Protein AF-A0A517SIK4-F1 (afdb_monomer_lite)

Organism: NCBI:txid2527983

InterPro domains:
  IPR027367 YMGG-like Gly-zipper [PF13441] (22-86)

Foldseek 3Di:
DDDDDDDPPPPDDDPDDPPVVVVVVVVVVVVPPPDQAQLNVQLQVQLVVQLVVQLVVCVVVVGSNVRSNVRSNVRNVVRNVVRVVVSVVVVVVVVVVVVVVVVVVPPQPELVNLLVCLVVVPDLVVLLVCLQPHLHQYDPDVVSVVVCVVSPNDPSSVVSNVVSNVVPDDDDDDDDD

Radius of gyration: 32.28 Å; chains: 1; bounding box: 89×29×81 Å

Sequence (177 aa):
MSFAFPLCEQLCPSKRGGRRAVAVLLALASFGCRSATHTTTGAATGAGVGALAGAVIGSRVGKPLQGAAIAGAAGGVIGGTAGAAQDLREQEEERTADEHYRQTLEIALKNEDVLQMLADGQSEEVILNTVEKSFSSFDLNPTGLSILKAAGASDRIIIAMQNSRRVRRPVTLKSVR

Secondary structure (DSSP, 8-state):
------SGGG-------THHHHHHHHHHHTTS-TT--HHHHHHHHHHHHHHHHHHHHHHHTT-HHHHHHHHHHHHHHHHHHHHHHHHHHHHHHHHHHHHHHHHHH-----HHHHHHHHHTT--HHHHHHHHHH--------HHHHHHHHHTT--HHHHHHHHHHGGG----------

pLDDT: mean 73.53, std 17.89, range [35.22, 96.62]

Structure (mmCIF, N/CA/C/O backbone):
data_AF-A0A517SIK4-F1
#
_entry.id   AF-A0A517SIK4-F1
#
loop_
_atom_site.group_PDB
_atom_site.id
_atom_site.type_symbol
_atom_site.label_atom_id
_atom_site.label_alt_id
_atom_site.label_comp_id
_atom_site.label_asym_id
_atom_site.label_entity_id
_atom_site.label_seq_id
_atom_site.pdbx_PDB_ins_code
_atom_site.Cartn_x
_atom_site.Cartn_y
_atom_site.Cartn_z
_atom_site.occupancy
_atom_site.B_iso_or_equiv
_atom_site.auth_seq_id
_atom_site.auth_comp_id
_atom_site.auth_asym_id
_atom_site.auth_atom_id
_atom_site.pdbx_PDB_model_num
ATOM 1 N N . MET A 1 1 ? 23.009 16.809 25.345 1.00 39.75 1 MET A N 1
ATOM 2 C CA . MET A 1 1 ? 22.058 17.934 25.242 1.00 39.75 1 MET A CA 1
ATOM 3 C C . MET A 1 1 ? 20.763 17.488 25.876 1.00 39.75 1 MET A C 1
ATOM 5 O O . MET A 1 1 ? 20.119 16.570 25.389 1.00 39.75 1 MET A O 1
ATOM 9 N N . SER A 1 2 ? 20.512 18.055 27.046 1.00 39.75 2 SER A N 1
ATOM 10 C CA . SER A 1 2 ? 19.389 17.790 27.931 1.00 39.75 2 SER A CA 1
ATOM 11 C C . SER A 1 2 ? 18.121 18.443 27.395 1.00 39.75 2 SER A C 1
ATOM 13 O O . SER A 1 2 ? 18.154 19.630 27.099 1.00 39.75 2 SER A O 1
ATOM 15 N N . PHE A 1 3 ? 17.009 17.713 27.377 1.00 38.97 3 PHE A N 1
ATOM 16 C CA . PHE A 1 3 ? 15.687 18.308 27.570 1.00 38.97 3 PHE A CA 1
ATOM 17 C C . PHE A 1 3 ? 14.897 17.423 28.528 1.00 38.97 3 PHE A C 1
ATOM 19 O O . PHE A 1 3 ? 14.201 16.485 28.151 1.00 38.97 3 PHE A O 1
ATOM 26 N N . ALA A 1 4 ? 15.103 17.731 29.805 1.00 39.75 4 ALA A N 1
ATOM 27 C CA . ALA A 1 4 ? 14.154 17.484 30.870 1.00 39.75 4 ALA A CA 1
ATOM 28 C C . ALA A 1 4 ? 13.162 18.663 30.927 1.00 39.75 4 ALA A C 1
ATOM 30 O O . ALA A 1 4 ? 13.545 19.789 30.612 1.00 39.75 4 ALA A O 1
ATOM 31 N N . PHE A 1 5 ? 11.952 18.373 31.426 1.00 39.00 5 PHE A N 1
ATOM 32 C CA . PHE A 1 5 ? 10.842 19.281 31.780 1.00 39.00 5 PHE A CA 1
ATOM 33 C C . PHE A 1 5 ? 10.010 19.869 30.620 1.00 39.00 5 PHE A C 1
ATOM 35 O O . PHE A 1 5 ? 10.577 20.180 29.578 1.00 39.00 5 PHE A O 1
ATOM 42 N N . PRO A 1 6 ? 8.690 20.130 30.789 1.00 48.47 6 PRO A N 1
ATOM 43 C CA . PRO A 1 6 ? 7.788 19.841 31.921 1.00 48.47 6 PRO A CA 1
ATOM 44 C C . PRO A 1 6 ? 6.399 19.310 31.480 1.00 48.47 6 PRO A C 1
ATOM 46 O O . PRO A 1 6 ? 5.667 19.996 30.774 1.00 48.47 6 PRO A O 1
ATOM 49 N N . LEU A 1 7 ? 5.951 18.134 31.935 1.00 42.59 7 LEU A N 1
ATOM 50 C CA . LEU A 1 7 ? 4.519 17.773 31.797 1.00 42.59 7 LEU A CA 1
ATOM 51 C C . LEU A 1 7 ? 3.952 16.906 32.929 1.00 42.59 7 LEU A C 1
ATOM 53 O O . LEU A 1 7 ? 2.791 16.510 32.878 1.00 42.59 7 LEU A O 1
ATOM 57 N N . CYS A 1 8 ? 4.730 16.663 33.989 1.00 35.22 8 CYS A N 1
ATOM 58 C CA . CYS A 1 8 ? 4.279 15.864 35.133 1.00 35.22 8 CYS A CA 1
ATOM 59 C C . CYS A 1 8 ? 3.448 16.669 36.161 1.00 35.22 8 CYS A C 1
ATOM 61 O O . CYS A 1 8 ? 2.832 16.084 37.043 1.00 35.22 8 CYS A O 1
ATOM 63 N N . GLU A 1 9 ? 3.375 18.004 36.046 1.00 42.78 9 GLU A N 1
ATOM 64 C CA . GLU A 1 9 ? 2.773 18.874 37.080 1.00 42.78 9 GLU A CA 1
ATOM 65 C C . GLU A 1 9 ? 1.298 19.264 36.833 1.00 42.78 9 GLU A C 1
ATOM 67 O O . GLU A 1 9 ? 0.713 20.017 37.602 1.00 42.78 9 GLU A O 1
ATOM 72 N N . GLN A 1 10 ? 0.653 18.747 35.780 1.00 41.56 10 GLN A N 1
ATOM 73 C CA . GLN A 1 10 ? -0.770 19.026 35.494 1.00 41.56 10 GLN A CA 1
ATOM 74 C C . GLN A 1 10 ? -1.706 17.845 35.814 1.00 41.56 10 GLN A C 1
ATOM 76 O O . GLN A 1 10 ? -2.922 17.968 35.669 1.00 41.56 10 GLN A O 1
ATOM 81 N N . LEU A 1 11 ? -1.185 16.716 36.317 1.00 41.53 11 LEU A N 1
ATOM 82 C CA . LEU A 1 11 ? -2.007 15.632 36.876 1.00 41.53 11 LEU A CA 1
ATOM 83 C C . LEU A 1 11 ? -2.425 15.943 38.324 1.00 41.53 11 LEU A C 1
ATOM 85 O O . LEU A 1 11 ? -2.100 15.215 39.257 1.00 41.53 11 LEU A O 1
ATOM 89 N N . CYS A 1 12 ? -3.196 17.014 38.520 1.00 36.09 12 CYS A N 1
ATOM 90 C CA . CYS A 1 12 ? -4.030 17.147 39.712 1.00 36.09 12 CYS A CA 1
ATOM 91 C C . CYS A 1 12 ? -5.500 16.951 39.295 1.00 36.09 12 CYS A C 1
ATOM 93 O O . CYS A 1 12 ? -6.044 17.781 38.559 1.00 36.09 12 CYS A O 1
ATOM 95 N N . PRO A 1 13 ? -6.169 15.853 39.699 1.00 44.84 13 PRO A N 1
ATOM 96 C CA . PRO A 1 13 ? -7.527 15.556 39.265 1.00 44.84 13 PRO A CA 1
ATOM 97 C C . PRO A 1 13 ? -8.517 16.445 40.027 1.00 44.84 13 PRO A C 1
ATOM 99 O O . PRO A 1 13 ? -9.006 16.095 41.101 1.00 44.84 13 PRO A O 1
ATOM 102 N N . SER A 1 14 ? -8.833 17.620 39.474 1.00 37.53 14 SER A N 1
ATOM 103 C CA . SER A 1 14 ? -9.903 18.467 40.005 1.00 37.53 14 SER A CA 1
ATOM 104 C C . SER A 1 14 ? -11.267 18.018 39.482 1.00 37.53 14 SER A C 1
ATOM 106 O O . SER A 1 14 ? -11.604 18.066 38.298 1.00 37.53 14 SER A O 1
ATOM 108 N N . LYS A 1 15 ? -12.053 17.560 40.446 1.00 53.47 15 LYS A N 1
ATOM 109 C CA . LYS A 1 15 ? -13.423 17.065 40.410 1.00 53.47 15 LYS A CA 1
ATOM 110 C C . LYS A 1 15 ? -14.398 18.162 39.936 1.00 53.47 15 LYS A C 1
ATOM 112 O O . LYS A 1 15 ? -15.035 18.784 40.781 1.00 53.47 15 LYS A O 1
ATOM 117 N N . ARG A 1 16 ? -14.524 18.440 38.624 1.00 46.88 16 ARG A N 1
ATOM 118 C CA . ARG A 1 16 ? -15.701 19.135 38.029 1.00 46.88 16 ARG A CA 1
ATOM 119 C C . ARG A 1 16 ? -15.718 19.175 36.483 1.00 46.88 16 ARG A C 1
ATOM 121 O O . ARG A 1 16 ? -14.912 19.854 35.860 1.00 46.88 16 ARG A O 1
ATOM 128 N N . GLY A 1 17 ? -16.750 18.553 35.896 1.00 44.00 17 GLY A N 1
ATOM 129 C CA . GLY A 1 17 ? -17.382 18.977 34.633 1.00 44.00 17 GLY A CA 1
ATOM 130 C C . GLY A 1 17 ? -16.845 18.359 33.334 1.00 44.00 17 GLY A C 1
ATOM 131 O O . GLY A 1 17 ? -15.967 18.923 32.686 1.00 44.00 17 GLY A O 1
ATOM 132 N N . GLY A 1 18 ? -17.462 17.255 32.893 1.00 54.12 18 GLY A N 1
ATOM 133 C CA . GLY A 1 18 ? -17.081 16.388 31.760 1.00 54.12 18 GLY A CA 1
ATOM 134 C C . GLY A 1 18 ? -16.881 17.002 30.362 1.00 54.12 18 GLY A C 1
ATOM 135 O O . GLY A 1 18 ? -16.554 16.264 29.442 1.00 54.12 18 GLY A O 1
ATOM 136 N N . ARG A 1 19 ? -16.993 18.323 30.171 1.00 55.03 19 ARG A N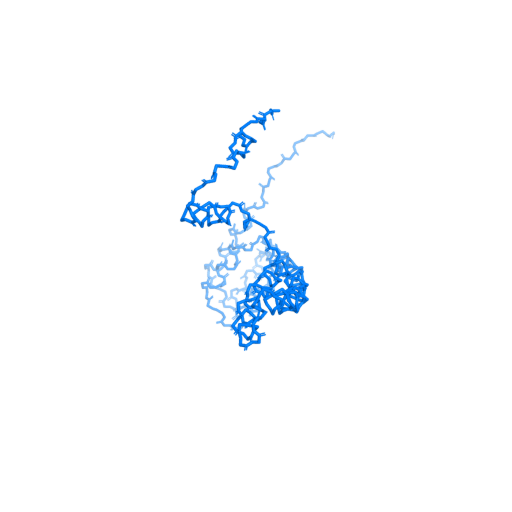 1
ATOM 137 C CA . ARG A 1 19 ? -16.676 18.988 28.887 1.00 55.03 19 ARG A CA 1
ATOM 138 C C . ARG A 1 19 ? -15.174 19.224 28.693 1.00 55.03 19 ARG A C 1
ATOM 140 O O . ARG A 1 19 ? -14.703 19.210 27.563 1.00 55.03 19 ARG A O 1
ATOM 147 N N . ARG A 1 20 ? -14.408 19.394 29.779 1.00 51.47 20 ARG A N 1
ATOM 148 C CA . ARG A 1 20 ? -12.945 19.586 29.706 1.00 51.47 20 ARG A CA 1
ATOM 149 C C . ARG A 1 20 ? -12.186 18.273 29.502 1.00 51.47 20 ARG A C 1
ATOM 151 O O . ARG A 1 20 ? -11.171 18.271 28.822 1.00 51.47 20 ARG A O 1
ATOM 158 N N . ALA A 1 21 ? -12.723 17.156 29.999 1.00 54.38 21 AL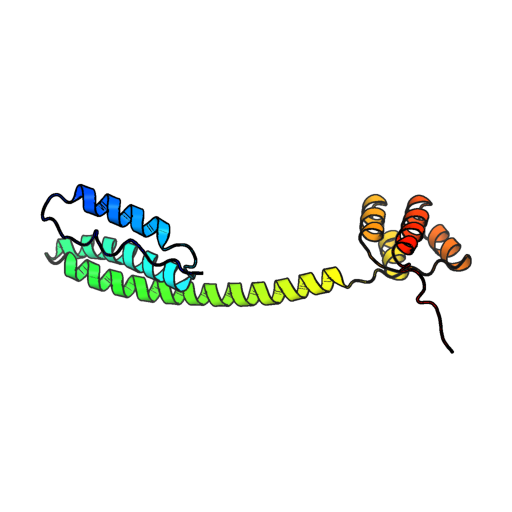A A N 1
ATOM 159 C CA . ALA A 1 21 ? -12.142 15.829 29.789 1.00 54.38 21 ALA A CA 1
ATOM 160 C C . ALA A 1 21 ? -12.139 15.423 28.305 1.00 54.38 21 ALA A C 1
ATOM 162 O O . ALA A 1 21 ? -11.141 14.898 27.826 1.00 54.38 21 ALA A O 1
ATOM 163 N N . VAL A 1 22 ? -13.211 15.736 27.564 1.00 59.41 22 VAL A N 1
ATOM 164 C CA . VAL A 1 22 ? -13.308 15.464 26.117 1.00 59.41 22 VAL A CA 1
ATOM 165 C C . VAL A 1 22 ? -12.293 16.290 25.325 1.00 59.41 22 VAL A C 1
ATOM 167 O O . VAL A 1 22 ? -11.628 15.751 24.450 1.00 59.41 22 VAL A O 1
ATOM 170 N N . ALA A 1 23 ? -12.117 17.572 25.664 1.00 57.28 23 ALA A N 1
ATOM 171 C CA . ALA A 1 23 ? -11.136 18.437 2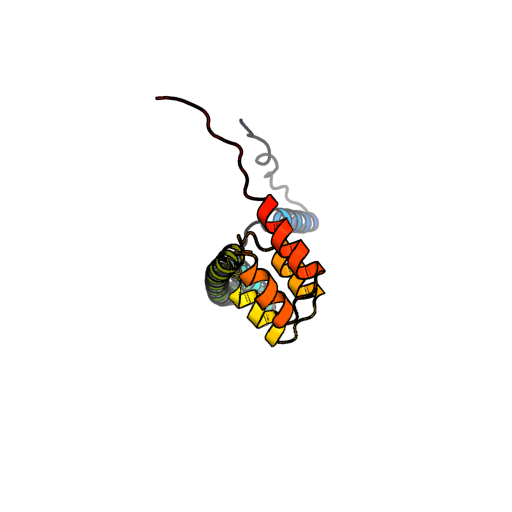5.005 1.00 57.28 23 ALA A CA 1
ATOM 172 C C . ALA A 1 23 ? -9.684 17.998 25.277 1.00 57.28 23 ALA A C 1
ATOM 174 O O . ALA A 1 23 ? -8.849 18.064 24.381 1.00 57.28 23 ALA A O 1
ATOM 175 N N . VAL A 1 24 ? -9.394 17.501 26.484 1.00 60.62 24 VAL A N 1
ATOM 176 C CA . VAL A 1 24 ? -8.075 16.959 26.847 1.00 60.62 24 VAL A CA 1
ATOM 177 C C . VAL A 1 24 ? -7.822 15.613 26.154 1.00 60.62 24 VAL A C 1
ATOM 179 O O . VAL A 1 24 ? -6.766 15.439 25.563 1.00 60.62 24 VAL A O 1
ATOM 182 N N . LEU A 1 25 ? -8.797 14.698 26.115 1.00 59.69 25 LEU A N 1
ATOM 183 C CA . LEU A 1 25 ? -8.698 13.435 25.361 1.00 59.69 25 LEU A CA 1
ATOM 184 C C . LEU A 1 25 ? -8.488 13.661 23.856 1.00 59.69 25 LEU A C 1
ATOM 186 O O . LEU A 1 25 ? -7.664 12.985 23.244 1.00 59.69 25 LEU A O 1
ATOM 190 N N . LEU A 1 26 ? -9.184 14.642 23.275 1.00 58.28 26 LEU A N 1
ATOM 191 C CA . LEU A 1 26 ? -9.045 15.008 21.864 1.00 58.28 26 LEU A CA 1
ATOM 192 C C . LEU A 1 26 ? -7.690 15.679 21.565 1.00 58.28 26 LEU A C 1
ATOM 194 O O . LEU A 1 26 ? -7.142 15.482 20.486 1.00 58.28 26 LEU A O 1
ATOM 198 N N . ALA A 1 27 ? -7.128 16.424 22.524 1.00 57.56 27 ALA A N 1
ATOM 199 C CA . ALA A 1 27 ? -5.801 17.036 22.419 1.00 57.56 27 ALA A CA 1
ATOM 200 C C . ALA A 1 27 ? -4.640 16.049 22.674 1.00 57.56 27 ALA A C 1
ATOM 202 O O . ALA A 1 27 ? -3.550 16.240 22.141 1.00 57.56 27 ALA A O 1
ATOM 203 N N . LEU A 1 28 ? -4.849 14.983 23.458 1.00 56.66 28 LEU A N 1
ATOM 204 C CA . LEU A 1 28 ? -3.866 13.900 23.603 1.00 56.66 28 LEU A CA 1
ATOM 205 C C . LEU A 1 28 ? -3.847 12.971 22.377 1.00 56.66 28 LEU A C 1
ATOM 207 O O . LEU A 1 28 ? -2.783 12.473 22.010 1.00 56.66 28 LEU A O 1
ATOM 211 N N . ALA A 1 29 ? -4.988 12.775 21.708 1.00 58.72 29 ALA A N 1
ATOM 212 C CA . ALA A 1 29 ? -5.070 11.979 20.481 1.00 58.72 29 ALA A CA 1
ATOM 213 C C . ALA A 1 29 ? -4.215 12.556 19.334 1.00 58.72 29 ALA A C 1
ATOM 215 O O . ALA A 1 29 ? -3.694 11.804 18.513 1.00 58.72 29 ALA A O 1
ATOM 216 N N . SER A 1 30 ? -4.005 13.875 19.306 1.00 52.59 30 SER A N 1
ATOM 217 C CA . SER A 1 30 ? -3.205 14.556 18.282 1.00 52.59 30 SER A CA 1
ATOM 218 C C . SER A 1 30 ? -1.686 14.483 18.499 1.00 52.59 30 SER A C 1
ATOM 220 O O . SER A 1 30 ? -0.944 14.695 17.543 1.00 52.59 30 SER A O 1
ATOM 222 N N . PHE A 1 31 ? -1.200 14.117 19.694 1.00 53.47 31 PHE A N 1
ATOM 223 C CA . PHE A 1 31 ? 0.238 13.921 19.961 1.00 53.47 31 PHE A CA 1
ATOM 224 C C . PHE A 1 31 ? 0.701 12.450 19.899 1.00 53.47 31 PHE A C 1
ATOM 226 O O . PHE A 1 31 ? 1.899 12.204 19.788 1.00 53.47 31 PHE A O 1
ATOM 233 N N . GLY A 1 32 ? -0.217 11.474 19.927 1.00 49.62 32 GLY A N 1
ATOM 234 C CA . GLY A 1 32 ? 0.103 10.033 19.941 1.00 49.62 32 GLY A CA 1
ATOM 235 C C . GLY A 1 32 ? 0.104 9.321 18.579 1.00 49.62 32 GLY A C 1
ATOM 236 O O . GLY A 1 32 ? 0.503 8.165 18.499 1.00 49.62 32 GLY A O 1
ATOM 237 N N . CYS A 1 33 ? -0.320 9.982 17.499 1.00 57.12 33 CYS A N 1
ATOM 238 C CA . CYS A 1 33 ? -0.543 9.353 16.186 1.00 57.12 33 CYS A CA 1
ATOM 239 C C . CYS A 1 33 ? 0.676 9.333 15.242 1.00 57.12 33 CYS A C 1
ATOM 241 O O . CYS A 1 33 ? 0.511 9.130 14.044 1.00 57.12 33 CYS A O 1
ATOM 243 N N . ARG A 1 34 ? 1.905 9.570 15.722 1.00 49.88 34 ARG A N 1
ATOM 244 C CA . ARG A 1 34 ? 3.061 9.730 14.812 1.00 49.88 34 ARG A CA 1
ATOM 245 C C . ARG A 1 34 ? 3.721 8.434 14.315 1.00 49.88 34 ARG A C 1
ATOM 247 O O . ARG A 1 34 ? 4.496 8.514 13.372 1.00 49.88 34 ARG A O 1
ATOM 254 N N . SER A 1 35 ? 3.379 7.267 14.867 1.00 53.69 35 SER A N 1
ATOM 255 C CA . SER A 1 35 ? 3.798 5.944 14.353 1.00 53.69 35 SER A CA 1
ATOM 256 C C . SER A 1 35 ? 2.813 4.849 14.776 1.00 53.69 35 SER A C 1
ATOM 258 O O . SER A 1 35 ? 3.173 3.924 15.502 1.00 53.69 35 SER A O 1
ATOM 260 N N . ALA A 1 36 ? 1.542 4.973 14.397 1.00 67.31 36 ALA A N 1
ATOM 261 C CA . ALA A 1 36 ? 0.590 3.890 14.618 1.00 67.31 36 ALA A CA 1
ATOM 262 C C . ALA A 1 36 ? 0.636 2.929 13.422 1.00 67.31 36 ALA A C 1
ATOM 264 O O . ALA A 1 36 ? 0.311 3.323 12.308 1.00 67.31 36 ALA A O 1
ATOM 265 N N . THR A 1 37 ? 1.042 1.682 13.661 1.00 83.69 37 THR A N 1
ATOM 266 C CA . THR A 1 37 ? 0.955 0.583 12.686 1.00 83.69 37 THR A CA 1
ATOM 267 C C . THR A 1 37 ? -0.500 0.276 12.319 1.00 83.69 37 THR A C 1
ATOM 269 O O . THR A 1 37 ? -1.423 0.609 13.081 1.00 83.69 37 THR A O 1
ATOM 272 N N . HIS A 1 38 ? -0.735 -0.392 11.187 1.00 88.88 38 HIS A N 1
ATOM 273 C CA . HIS A 1 38 ? -2.075 -0.808 10.769 1.00 88.88 38 HIS A CA 1
ATOM 274 C C . HIS A 1 38 ? -2.710 -1.749 11.791 1.00 88.88 38 HIS A C 1
ATOM 276 O O . HIS A 1 38 ? -3.909 -1.643 12.041 1.00 88.88 38 HIS A O 1
ATOM 282 N N . THR A 1 39 ? -1.930 -2.585 12.484 1.00 90.31 39 THR A N 1
ATOM 283 C CA . THR A 1 39 ? -2.425 -3.397 13.605 1.00 90.31 39 THR A CA 1
ATOM 284 C C . THR A 1 39 ? -2.970 -2.550 14.756 1.00 90.31 39 THR A C 1
ATOM 286 O O . THR A 1 39 ? -4.088 -2.783 15.216 1.00 90.31 39 THR A O 1
ATOM 289 N N . THR A 1 40 ? -2.249 -1.513 15.190 1.00 90.06 40 THR A N 1
ATOM 290 C CA . THR A 1 40 ? -2.677 -0.674 16.323 1.00 90.06 40 THR A CA 1
ATOM 291 C C . THR A 1 40 ? -3.897 0.157 15.944 1.00 90.06 40 THR A C 1
ATOM 293 O O . THR A 1 40 ? -4.857 0.256 16.710 1.00 90.06 40 THR A O 1
ATOM 296 N N . THR A 1 41 ? -3.886 0.710 14.732 1.00 89.50 41 THR A N 1
ATOM 297 C CA . THR A 1 41 ? -4.992 1.498 14.188 1.00 89.50 41 THR A CA 1
ATOM 298 C C . THR A 1 41 ? -6.230 0.627 13.988 1.00 89.50 41 THR A C 1
ATOM 300 O O . THR A 1 41 ? -7.317 0.994 14.433 1.00 89.50 41 THR A O 1
ATOM 303 N N . GLY A 1 42 ? -6.078 -0.561 13.405 1.00 90.06 42 GLY A N 1
ATOM 304 C CA . GLY A 1 42 ? -7.153 -1.533 13.224 1.00 90.06 42 GLY A CA 1
ATOM 305 C C . GLY A 1 42 ? -7.743 -1.992 14.556 1.00 90.06 42 GLY A C 1
ATOM 306 O O . GLY A 1 42 ? -8.963 -1.989 14.716 1.00 90.06 42 GLY A O 1
ATOM 307 N N . ALA A 1 43 ? -6.901 -2.298 15.547 1.00 93.31 43 ALA A N 1
ATOM 308 C CA . ALA A 1 43 ? -7.341 -2.680 16.886 1.00 93.31 43 ALA A CA 1
ATOM 309 C C . ALA A 1 43 ? -8.105 -1.551 17.586 1.00 93.31 43 ALA A C 1
ATOM 311 O O . ALA A 1 43 ? -9.195 -1.773 18.110 1.00 93.31 43 ALA A O 1
ATOM 312 N N . ALA A 1 44 ? -7.576 -0.326 17.571 1.00 91.69 44 ALA A N 1
ATOM 313 C CA . ALA A 1 44 ? -8.232 0.821 18.192 1.00 91.69 44 ALA A CA 1
ATOM 314 C C . ALA A 1 44 ? -9.577 1.138 17.520 1.00 91.69 44 ALA A C 1
ATOM 316 O O . ALA A 1 44 ? -10.578 1.360 18.203 1.00 91.69 44 ALA A O 1
ATOM 317 N N . THR A 1 45 ? -9.619 1.105 16.186 1.00 92.56 45 THR A N 1
ATOM 318 C CA . THR A 1 45 ? -10.834 1.391 15.412 1.00 92.56 45 THR A CA 1
ATOM 319 C C . THR A 1 45 ? -11.882 0.301 15.627 1.00 92.56 45 THR A C 1
ATOM 321 O O . THR A 1 45 ? -13.034 0.603 15.939 1.00 92.56 45 THR A O 1
ATOM 324 N N . GLY A 1 46 ? -11.482 -0.971 15.556 1.00 89.19 46 GLY A N 1
ATOM 325 C CA . GLY A 1 46 ? -12.354 -2.112 15.821 1.00 89.19 46 GLY A CA 1
ATOM 326 C C . GLY A 1 46 ? -12.877 -2.130 17.258 1.00 89.19 46 GLY A C 1
ATOM 327 O O . GLY A 1 46 ? -14.063 -2.379 17.477 1.00 89.19 46 GLY A O 1
ATOM 328 N N . ALA A 1 47 ? -12.036 -1.788 18.237 1.00 93.94 47 ALA A N 1
ATOM 329 C CA . ALA A 1 47 ? -12.442 -1.689 19.633 1.00 93.94 47 ALA A CA 1
ATOM 330 C C . ALA A 1 47 ? -13.415 -0.534 19.876 1.00 93.94 47 ALA A C 1
ATOM 332 O O . ALA A 1 47 ? -14.413 -0.713 20.570 1.00 93.94 47 ALA A O 1
ATOM 333 N N . GLY A 1 48 ? -13.166 0.635 19.282 1.00 93.69 48 GLY A N 1
ATOM 334 C CA . GLY A 1 48 ? -14.054 1.790 19.387 1.00 93.69 48 GLY A CA 1
ATOM 335 C C . GLY A 1 48 ? -15.428 1.512 18.780 1.00 93.69 48 GLY A C 1
ATOM 336 O O . GLY A 1 48 ? -16.448 1.678 19.449 1.00 93.69 48 GLY A O 1
ATOM 337 N N . VAL A 1 49 ? -15.464 1.022 17.538 1.00 95.56 49 VAL A N 1
ATOM 338 C CA . VAL A 1 49 ? -16.715 0.688 16.836 1.00 95.56 49 VAL A CA 1
ATOM 339 C C . VAL A 1 49 ? -17.463 -0.440 17.554 1.00 95.56 49 VAL A C 1
ATOM 341 O O . VAL A 1 49 ? -18.665 -0.323 17.802 1.00 95.56 49 VAL A O 1
ATOM 344 N N . GLY A 1 50 ? -16.754 -1.497 17.957 1.00 90.19 50 GLY A N 1
ATOM 345 C CA . GLY A 1 50 ? -17.319 -2.618 18.705 1.00 90.19 50 GLY A CA 1
ATOM 346 C C . GLY A 1 50 ? -17.892 -2.189 20.054 1.00 90.19 50 GLY A C 1
ATOM 347 O O . GLY A 1 50 ? -19.011 -2.567 20.391 1.00 90.19 50 GLY A O 1
ATOM 348 N N . ALA A 1 51 ? -17.188 -1.338 20.803 1.00 95.44 51 ALA A N 1
ATOM 349 C CA . ALA A 1 51 ? -17.654 -0.848 22.097 1.00 95.44 51 ALA A CA 1
ATOM 350 C C . ALA A 1 51 ? -18.925 -0.002 21.976 1.00 95.44 51 ALA A C 1
ATOM 352 O O . ALA A 1 51 ? -19.846 -0.166 22.777 1.00 95.44 51 ALA A O 1
ATOM 353 N N . LEU A 1 52 ? -19.011 0.862 20.962 1.00 95.69 52 LEU A N 1
ATOM 354 C CA . LEU A 1 52 ? -20.211 1.660 20.705 1.00 95.69 52 LEU A CA 1
ATOM 355 C C . LEU A 1 52 ? -21.407 0.764 20.359 1.00 95.69 52 LEU A C 1
ATOM 357 O O . LEU A 1 52 ? -22.476 0.906 20.956 1.00 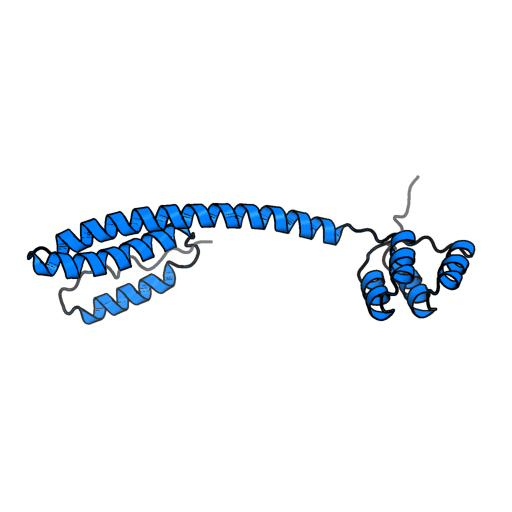95.69 52 LEU A O 1
ATOM 361 N N . ALA A 1 53 ? -21.222 -0.205 19.460 1.00 95.38 53 ALA A N 1
ATOM 362 C CA . ALA A 1 53 ? -22.271 -1.156 19.097 1.00 95.38 53 ALA A CA 1
ATOM 363 C C . ALA A 1 53 ? -22.708 -2.018 20.298 1.00 95.38 53 ALA A C 1
ATOM 365 O O . ALA A 1 53 ? -23.901 -2.158 20.580 1.00 95.38 53 ALA A O 1
ATOM 366 N N . GLY A 1 54 ? -21.746 -2.538 21.061 1.00 89.69 54 GLY A N 1
ATOM 367 C CA . GLY A 1 54 ? -21.989 -3.333 22.262 1.00 89.69 54 GLY A CA 1
ATOM 368 C C . GLY A 1 54 ? -22.666 -2.549 23.383 1.00 89.69 54 GLY A C 1
ATOM 369 O O . GLY A 1 54 ? -23.493 -3.112 24.099 1.00 89.69 54 GLY A O 1
ATOM 370 N N . ALA A 1 55 ? -22.390 -1.248 23.513 1.00 95.06 55 ALA A N 1
ATOM 371 C CA . ALA A 1 55 ? -23.084 -0.377 24.456 1.00 95.06 55 ALA A CA 1
ATOM 372 C C . ALA A 1 55 ? -24.571 -0.255 24.109 1.00 95.06 55 ALA A C 1
ATOM 374 O O . ALA A 1 55 ? -25.419 -0.379 24.995 1.00 95.06 55 ALA A O 1
ATOM 375 N N . VAL A 1 56 ? -24.905 -0.057 22.828 1.00 95.88 56 VAL A N 1
ATOM 376 C CA . VAL A 1 56 ? -26.297 0.064 22.359 1.00 95.88 56 VAL A CA 1
ATOM 377 C C . VAL A 1 56 ? -27.072 -1.231 22.602 1.00 95.88 56 VAL A C 1
ATOM 379 O O . VAL A 1 56 ? -28.182 -1.196 23.135 1.00 95.88 56 VAL A O 1
ATOM 382 N N . ILE A 1 57 ? -26.479 -2.381 22.275 1.00 93.56 57 ILE A N 1
ATOM 383 C CA . ILE A 1 57 ? -27.111 -3.693 22.481 1.00 93.56 57 ILE A CA 1
ATOM 384 C C . ILE A 1 57 ? -27.212 -4.008 23.980 1.00 93.56 57 ILE A C 1
ATOM 386 O O . ILE A 1 57 ? -28.282 -4.360 24.473 1.00 93.56 57 ILE A O 1
ATOM 390 N N . GLY A 1 58 ? -26.131 -3.805 24.736 1.00 90.81 58 GLY A N 1
ATOM 391 C CA . GLY A 1 58 ? -26.089 -4.025 26.182 1.00 90.81 58 GLY A CA 1
ATOM 392 C C . GLY A 1 58 ? -27.063 -3.136 26.955 1.00 90.81 58 GLY A C 1
ATOM 393 O O . GLY A 1 58 ? -27.602 -3.562 27.976 1.00 90.81 58 GLY A O 1
ATOM 394 N N . SER A 1 59 ? -27.364 -1.937 26.445 1.00 93.56 59 SER A N 1
ATOM 395 C CA . SER A 1 59 ? -28.375 -1.038 27.020 1.00 93.56 59 SER A CA 1
ATOM 396 C C . SER A 1 59 ? -29.772 -1.663 27.039 1.00 93.56 59 SER A C 1
ATOM 398 O O . SER A 1 59 ? -30.539 -1.396 27.959 1.00 93.56 59 SER A O 1
ATOM 400 N N . ARG A 1 60 ? -30.102 -2.541 26.079 1.00 95.19 60 ARG A N 1
ATOM 401 C CA . ARG A 1 60 ? -31.408 -3.227 26.018 1.00 95.19 60 ARG A CA 1
ATOM 402 C C . ARG A 1 60 ? -31.591 -4.265 27.127 1.00 95.19 60 ARG A C 1
ATOM 404 O O . ARG A 1 60 ? -32.718 -4.525 27.524 1.00 95.19 60 ARG A O 1
ATOM 411 N N . VAL A 1 61 ? -30.494 -4.829 27.632 1.00 93.06 61 VAL A N 1
ATOM 412 C CA . VAL A 1 61 ? -30.479 -5.855 28.694 1.00 93.06 61 VAL A CA 1
ATOM 413 C C . VAL A 1 61 ? -30.052 -5.248 30.046 1.00 93.06 61 VAL A C 1
ATOM 415 O O . VAL A 1 61 ? -29.787 -5.959 31.010 1.00 93.06 61 VAL A O 1
ATOM 418 N N . GLY A 1 62 ? -29.952 -3.914 30.136 1.00 94.25 62 GLY A N 1
ATOM 419 C CA . GLY A 1 62 ? -29.565 -3.200 31.359 1.00 94.25 62 GLY A CA 1
ATOM 420 C C . GLY A 1 62 ? -28.074 -3.279 31.710 1.00 94.25 62 GLY A C 1
ATOM 421 O O . GLY A 1 62 ? -27.687 -2.934 32.824 1.00 94.25 62 GLY A O 1
ATOM 422 N N . LYS A 1 63 ? -27.218 -3.720 30.779 1.00 95.44 63 LYS A N 1
ATOM 423 C CA . LYS A 1 63 ? -25.767 -3.880 30.975 1.00 95.44 63 LYS A CA 1
ATOM 424 C C . LYS A 1 63 ? -24.939 -3.227 29.854 1.00 95.44 63 LYS A C 1
ATOM 426 O O . LYS A 1 63 ? -24.178 -3.916 29.170 1.00 95.44 63 LYS A O 1
ATOM 431 N N . PRO A 1 64 ? -25.036 -1.899 29.663 1.00 90.69 64 PRO A N 1
ATOM 432 C CA . PRO A 1 64 ? -24.342 -1.196 28.580 1.00 90.69 64 PRO A CA 1
ATOM 433 C C . PRO A 1 64 ? -22.820 -1.321 28.672 1.00 90.69 64 PRO A C 1
ATOM 435 O O . PRO A 1 64 ? -22.164 -1.598 27.675 1.00 90.69 64 PRO A O 1
ATOM 438 N N . LEU A 1 65 ? -22.257 -1.180 29.877 1.00 94.56 65 LEU A N 1
ATOM 439 C CA . LEU A 1 65 ? -20.808 -1.225 30.084 1.00 94.56 65 LEU A CA 1
ATOM 440 C C . LEU A 1 65 ? -20.233 -2.617 29.789 1.00 94.56 65 LEU A C 1
ATOM 442 O O . LEU A 1 65 ? -19.170 -2.738 29.190 1.00 94.56 65 LEU A O 1
ATOM 446 N N . GLN A 1 66 ? -20.964 -3.667 30.174 1.00 94.62 66 GLN A N 1
ATOM 447 C CA . GLN A 1 66 ? -20.544 -5.045 29.935 1.00 94.62 66 GLN A CA 1
ATOM 448 C C . GLN A 1 66 ? -20.624 -5.389 28.441 1.00 94.62 66 GLN A C 1
ATOM 450 O O . GLN A 1 66 ? -19.688 -5.975 27.904 1.00 94.62 66 GLN A O 1
ATOM 455 N N . GLY A 1 67 ? -21.688 -4.955 27.755 1.00 89.31 67 GLY A N 1
ATOM 456 C CA . GLY A 1 67 ? -21.813 -5.105 26.303 1.00 89.31 67 GLY A CA 1
ATOM 457 C C . GLY A 1 67 ? -20.716 -4.361 25.538 1.00 89.31 67 GLY A C 1
ATOM 458 O O . GLY A 1 67 ? -20.105 -4.932 24.637 1.00 89.31 67 GLY A O 1
ATOM 459 N N . ALA A 1 68 ? -20.406 -3.126 25.940 1.00 94.69 68 ALA A N 1
ATOM 460 C CA . ALA A 1 68 ? -19.337 -2.327 25.349 1.00 94.69 68 ALA A CA 1
ATOM 461 C C . ALA A 1 68 ? -17.955 -2.967 25.537 1.00 94.69 68 ALA A C 1
ATOM 463 O O . ALA A 1 68 ? -17.178 -3.043 24.591 1.00 94.69 68 ALA A O 1
ATOM 464 N N . ALA A 1 69 ? -17.653 -3.461 26.740 1.00 95.44 69 ALA A N 1
ATOM 465 C CA . ALA A 1 69 ? -16.365 -4.081 27.031 1.00 95.44 69 ALA A CA 1
ATOM 466 C C . ALA A 1 69 ? -16.143 -5.364 26.216 1.00 95.44 69 ALA A C 1
ATOM 468 O O . ALA A 1 69 ? -15.079 -5.542 25.630 1.00 95.44 69 ALA A O 1
ATOM 469 N N . ILE A 1 70 ? -17.156 -6.234 26.134 1.00 94.88 70 ILE A N 1
ATOM 470 C CA . ILE A 1 70 ? -17.061 -7.503 25.397 1.00 94.88 70 ILE A CA 1
ATOM 471 C C . ILE A 1 70 ? -16.921 -7.240 23.896 1.00 94.88 70 ILE A C 1
ATOM 473 O O . ILE A 1 70 ? -16.019 -7.773 23.252 1.00 94.88 70 ILE A O 1
ATOM 477 N N . ALA A 1 71 ? -17.788 -6.394 23.340 1.00 90.94 71 ALA A N 1
ATOM 478 C CA . ALA A 1 71 ? -17.770 -6.099 21.913 1.00 90.94 71 ALA A CA 1
ATOM 479 C C . ALA A 1 71 ? -16.538 -5.277 21.506 1.00 90.94 71 ALA A C 1
ATOM 481 O O . ALA A 1 71 ? -15.992 -5.496 20.429 1.00 90.94 71 ALA A O 1
ATOM 482 N N . GLY A 1 72 ? -16.060 -4.376 22.368 1.00 95.19 72 GLY A N 1
ATOM 483 C CA . GLY A 1 72 ? -14.819 -3.637 22.154 1.00 95.19 72 GLY A CA 1
ATOM 484 C C . GLY A 1 72 ? -13.589 -4.543 22.190 1.00 95.19 72 GLY A C 1
ATOM 485 O O . GLY A 1 72 ? -12.739 -4.451 21.312 1.00 95.19 72 GLY A O 1
ATOM 486 N N . ALA A 1 73 ? -13.511 -5.480 23.138 1.00 95.12 73 ALA A N 1
ATOM 487 C CA . ALA A 1 73 ? -12.420 -6.454 23.171 1.00 95.12 73 ALA A CA 1
ATOM 488 C C . ALA A 1 73 ? -12.421 -7.344 21.916 1.00 95.12 73 ALA A C 1
ATOM 490 O O . ALA A 1 73 ? -11.388 -7.497 21.267 1.00 95.12 73 ALA A O 1
ATOM 491 N N . ALA A 1 74 ? -13.587 -7.871 21.525 1.00 96.62 74 ALA A N 1
ATOM 492 C CA . ALA A 1 74 ? -13.722 -8.686 20.318 1.00 96.62 74 ALA A CA 1
ATOM 493 C C . ALA A 1 74 ? -13.376 -7.895 19.044 1.00 96.62 74 ALA A C 1
ATOM 495 O O . ALA A 1 74 ? -12.583 -8.355 18.224 1.00 96.62 74 ALA A O 1
ATOM 496 N N . GLY A 1 75 ? -13.916 -6.681 18.904 1.00 90.56 75 GLY A N 1
ATOM 497 C CA . GLY A 1 75 ? -13.633 -5.796 17.776 1.00 90.56 75 GLY A CA 1
ATOM 498 C C . GLY A 1 75 ? -12.162 -5.392 17.697 1.00 90.56 75 GLY A C 1
ATOM 499 O O . GLY A 1 75 ? -11.608 -5.329 16.603 1.00 90.56 75 GLY A O 1
ATOM 500 N N . GLY A 1 76 ? -11.502 -5.188 18.840 1.00 94.81 76 GLY A N 1
ATOM 501 C CA . GLY A 1 76 ? -10.077 -4.877 18.899 1.00 94.81 76 GLY A CA 1
ATOM 502 C C . GLY A 1 76 ? -9.183 -6.031 18.457 1.00 94.81 76 GLY A C 1
ATOM 503 O O . GLY A 1 76 ? -8.238 -5.812 17.706 1.00 94.81 76 GLY A O 1
ATOM 504 N N . VAL A 1 77 ? -9.501 -7.269 18.844 1.00 95.94 77 VAL A N 1
ATOM 505 C CA . VAL A 1 77 ? -8.749 -8.456 18.394 1.00 95.94 77 VAL A CA 1
ATOM 506 C C . VAL A 1 77 ? -8.909 -8.667 16.886 1.00 95.94 77 VAL A C 1
ATOM 508 O O . VAL A 1 77 ? -7.923 -8.882 16.178 1.00 95.94 77 VAL A O 1
ATOM 511 N N . ILE A 1 78 ? -10.137 -8.559 16.374 1.00 95.44 78 ILE A N 1
ATOM 512 C CA . ILE A 1 78 ? -10.415 -8.719 14.939 1.00 95.44 78 ILE A CA 1
ATOM 513 C C . ILE A 1 78 ? -9.725 -7.609 14.138 1.00 95.44 78 ILE A C 1
ATOM 515 O O . ILE A 1 78 ? -9.014 -7.888 13.177 1.00 95.44 78 ILE A O 1
ATOM 519 N N . GLY A 1 79 ? -9.876 -6.353 14.558 1.00 89.56 79 GLY A N 1
ATOM 520 C CA . GLY A 1 79 ? -9.244 -5.220 13.890 1.00 89.56 79 GLY A CA 1
ATOM 521 C C . GLY A 1 79 ? -7.715 -5.269 13.952 1.00 89.56 79 GLY A C 1
ATOM 522 O O . GLY A 1 79 ? -7.052 -4.956 12.967 1.00 89.56 79 GLY A O 1
ATOM 523 N N . GLY A 1 80 ? -7.147 -5.711 15.076 1.00 93.38 80 GLY A N 1
ATOM 524 C CA . GLY A 1 80 ? -5.701 -5.823 15.259 1.00 93.38 80 GLY A CA 1
ATOM 525 C C . GLY A 1 80 ? -5.059 -6.899 14.390 1.00 93.38 80 GLY A C 1
ATOM 526 O O . GLY A 1 80 ? -3.998 -6.668 13.813 1.00 93.38 80 GLY A O 1
ATOM 527 N N . THR A 1 81 ? -5.714 -8.053 14.251 1.00 94.31 81 THR A N 1
ATOM 528 C CA . THR A 1 81 ? -5.238 -9.145 13.383 1.00 94.31 81 THR A CA 1
ATOM 529 C C . THR A 1 81 ? -5.386 -8.811 11.901 1.00 94.31 81 THR A C 1
ATOM 531 O O . THR A 1 81 ? -4.465 -9.070 11.129 1.00 94.31 81 THR A O 1
ATOM 534 N N . ALA A 1 82 ? -6.491 -8.170 11.505 1.00 93.19 82 ALA A N 1
ATOM 535 C CA . ALA A 1 82 ? -6.667 -7.669 10.144 1.00 93.19 82 ALA A CA 1
ATOM 536 C C . ALA A 1 82 ? -5.605 -6.616 9.789 1.00 93.19 82 ALA A C 1
ATOM 538 O O . ALA A 1 82 ? -4.978 -6.711 8.738 1.00 93.19 82 ALA A O 1
ATOM 539 N N . GLY A 1 83 ? -5.345 -5.668 10.693 1.00 90.94 83 GLY A N 1
ATOM 540 C CA . GLY A 1 83 ? -4.300 -4.664 10.508 1.00 90.94 83 GLY A CA 1
ATOM 541 C C . GLY A 1 83 ? -2.890 -5.260 10.469 1.00 90.94 83 GLY A C 1
ATOM 542 O O . GLY A 1 83 ? -2.081 -4.842 9.652 1.00 90.94 83 GLY A O 1
ATOM 543 N N . ALA A 1 84 ? -2.608 -6.297 11.266 1.00 92.75 84 ALA A N 1
ATOM 544 C CA . ALA A 1 84 ? -1.321 -6.997 11.217 1.00 92.75 84 ALA A CA 1
ATOM 545 C C . ALA A 1 84 ? -1.079 -7.674 9.857 1.00 92.75 84 ALA A C 1
ATOM 547 O O . ALA A 1 84 ? 0.046 -7.695 9.367 1.00 92.75 84 ALA A O 1
ATOM 548 N N . ALA A 1 85 ? -2.131 -8.190 9.213 1.00 91.06 85 ALA A N 1
ATOM 549 C CA . ALA A 1 85 ? -2.024 -8.726 7.859 1.00 91.06 85 ALA A CA 1
ATOM 550 C C . ALA A 1 85 ? -1.756 -7.634 6.806 1.00 91.06 85 ALA A C 1
ATOM 552 O O . ALA A 1 85 ? -1.184 -7.941 5.764 1.00 91.06 85 ALA A O 1
ATOM 553 N N . GLN A 1 86 ? -2.160 -6.385 7.058 1.00 91.12 86 GLN A N 1
ATOM 554 C CA . GLN A 1 86 ? -1.834 -5.244 6.194 1.00 91.12 86 GLN A CA 1
ATOM 555 C C . GLN A 1 86 ? -0.390 -4.783 6.400 1.00 91.12 86 GLN A C 1
ATOM 557 O O . GLN A 1 86 ? 0.323 -4.642 5.415 1.00 91.12 86 GLN A O 1
ATOM 562 N N . ASP A 1 87 ? 0.065 -4.670 7.654 1.00 89.88 87 ASP A N 1
ATOM 563 C CA . ASP A 1 87 ? 1.457 -4.311 7.975 1.00 89.88 87 ASP A CA 1
ATOM 564 C C . ASP A 1 87 ? 2.463 -5.260 7.289 1.00 89.88 87 ASP A C 1
ATOM 566 O O . ASP A 1 87 ? 3.526 -4.835 6.844 1.00 89.88 87 ASP A O 1
ATOM 570 N N . LEU A 1 88 ? 2.131 -6.554 7.182 1.00 88.69 88 LEU A N 1
ATOM 571 C CA . LEU A 1 88 ? 2.965 -7.536 6.480 1.00 88.69 88 LEU A CA 1
ATOM 572 C C . LEU A 1 88 ? 3.011 -7.302 4.964 1.00 88.69 88 LEU A C 1
ATOM 574 O O . LEU A 1 88 ? 4.077 -7.426 4.369 1.00 88.69 88 LEU A O 1
ATOM 578 N N . ARG A 1 89 ? 1.878 -6.946 4.347 1.00 87.12 89 ARG A N 1
ATOM 579 C CA . ARG A 1 89 ? 1.797 -6.676 2.902 1.00 87.12 89 ARG A CA 1
ATOM 580 C C . ARG A 1 89 ? 2.586 -5.431 2.529 1.00 87.12 89 ARG A C 1
ATOM 582 O O . ARG A 1 89 ? 3.354 -5.470 1.580 1.00 87.12 89 ARG A O 1
ATOM 589 N N . GLU A 1 90 ? 2.449 -4.364 3.308 1.00 86.00 90 GLU A N 1
ATOM 590 C CA . GLU A 1 90 ? 3.186 -3.119 3.070 1.00 86.00 90 GLU A CA 1
ATOM 591 C C . GLU A 1 90 ? 4.698 -3.327 3.209 1.00 86.00 90 GLU A C 1
ATOM 593 O O . GLU A 1 90 ? 5.464 -2.853 2.376 1.00 86.00 90 GLU A O 1
ATOM 598 N N . GLN A 1 91 ? 5.142 -4.124 4.189 1.00 85.44 91 GLN A N 1
ATOM 599 C CA . GLN A 1 91 ? 6.559 -4.485 4.313 1.00 85.44 91 GLN A CA 1
ATOM 600 C C . GLN A 1 91 ? 7.086 -5.296 3.123 1.00 85.44 91 GLN A C 1
ATOM 602 O O . GLN A 1 91 ? 8.258 -5.171 2.764 1.00 85.44 91 GLN A O 1
ATOM 607 N N . GLU A 1 92 ? 6.267 -6.169 2.540 1.00 84.19 92 GLU A N 1
ATOM 608 C CA . GLU A 1 92 ? 6.635 -6.911 1.331 1.00 84.19 92 GLU A CA 1
ATOM 609 C C . GLU A 1 92 ? 6.700 -5.981 0.114 1.00 84.19 92 GLU A C 1
ATOM 611 O O . GLU A 1 92 ? 7.673 -6.027 -0.641 1.00 84.19 92 GLU A O 1
ATOM 616 N N . GLU A 1 93 ? 5.724 -5.086 -0.034 1.00 80.19 93 GLU A N 1
ATOM 617 C CA . GLU A 1 93 ? 5.681 -4.093 -1.107 1.00 80.19 93 GLU A CA 1
ATOM 618 C C . G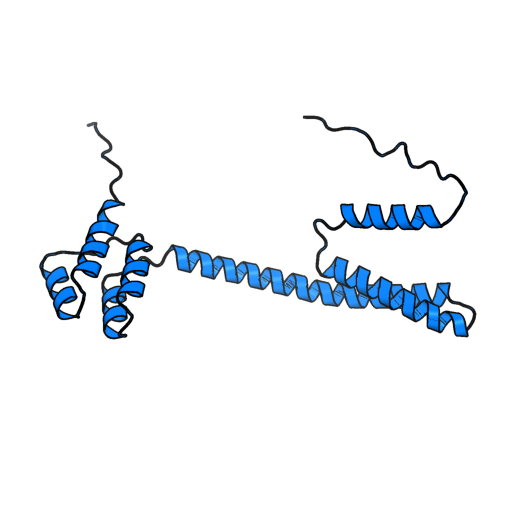LU A 1 93 ? 6.888 -3.147 -1.054 1.00 80.19 93 GLU A C 1
ATOM 620 O O . GLU A 1 93 ? 7.554 -2.971 -2.075 1.00 80.19 93 GLU A O 1
ATOM 625 N N . GLU A 1 94 ? 7.258 -2.622 0.118 1.00 76.44 94 GLU A N 1
ATOM 626 C CA . GLU A 1 94 ? 8.441 -1.763 0.278 1.00 76.44 94 GLU A CA 1
ATOM 627 C C . GLU A 1 94 ? 9.740 -2.470 -0.134 1.00 76.44 94 GLU A C 1
ATOM 629 O O . GLU A 1 94 ? 10.572 -1.883 -0.828 1.00 76.44 94 GLU A O 1
ATOM 634 N N . ARG A 1 95 ? 9.904 -3.754 0.215 1.00 70.56 95 ARG A N 1
ATOM 635 C CA . ARG A 1 95 ? 11.085 -4.534 -0.199 1.00 70.56 95 ARG A CA 1
ATOM 636 C C . ARG A 1 95 ? 11.159 -4.694 -1.715 1.00 70.56 95 ARG A C 1
ATOM 638 O O . ARG A 1 95 ? 12.235 -4.549 -2.288 1.00 70.56 95 ARG A O 1
ATOM 645 N N . THR A 1 96 ? 10.030 -4.957 -2.369 1.00 68.56 96 THR A N 1
ATOM 646 C CA . THR A 1 96 ? 9.990 -5.072 -3.837 1.00 68.56 96 THR A CA 1
ATOM 647 C C . THR A 1 96 ? 10.159 -3.723 -4.540 1.00 68.56 96 THR A C 1
ATOM 649 O O . THR A 1 96 ? 10.788 -3.645 -5.596 1.00 68.56 96 THR A O 1
ATOM 652 N N . ALA A 1 97 ? 9.653 -2.638 -3.951 1.00 66.38 97 ALA A N 1
ATOM 653 C CA . ALA A 1 97 ? 9.795 -1.292 -4.491 1.00 66.38 97 ALA A CA 1
ATOM 654 C C . ALA A 1 97 ? 11.259 -0.826 -4.476 1.00 66.38 97 ALA A C 1
ATOM 656 O O . ALA A 1 97 ? 11.721 -0.237 -5.457 1.00 66.38 97 ALA A O 1
ATOM 657 N N . ASP A 1 98 ? 12.011 -1.147 -3.421 1.00 62.81 98 ASP A N 1
ATOM 658 C CA . ASP A 1 98 ? 13.447 -0.866 -3.350 1.00 62.81 98 ASP A CA 1
ATOM 659 C C . ASP A 1 98 ? 14.241 -1.638 -4.416 1.00 62.81 98 ASP A C 1
ATOM 661 O O . ASP A 1 98 ? 15.145 -1.078 -5.043 1.00 62.81 98 ASP A O 1
ATOM 665 N N . GLU A 1 99 ? 13.890 -2.896 -4.693 1.00 59.94 99 GLU A N 1
ATOM 666 C CA . GLU A 1 99 ? 14.524 -3.678 -5.764 1.00 59.94 99 GLU A CA 1
ATOM 667 C C . GLU A 1 99 ? 14.271 -3.058 -7.150 1.00 59.94 99 GLU A C 1
ATOM 669 O O . GLU A 1 99 ? 15.208 -2.875 -7.935 1.00 59.94 99 GLU A O 1
ATOM 674 N N . HIS A 1 100 ? 13.039 -2.626 -7.428 1.00 55.31 100 HIS A N 1
ATOM 675 C CA . HIS A 1 100 ? 12.704 -1.929 -8.674 1.00 55.31 100 HIS A CA 1
ATOM 676 C C . HIS A 1 100 ? 13.372 -0.551 -8.796 1.00 55.31 100 HIS A C 1
ATOM 678 O O . HIS A 1 100 ? 13.805 -0.159 -9.889 1.00 55.31 100 HIS A O 1
ATOM 684 N N . TYR A 1 101 ? 13.516 0.183 -7.692 1.00 58.34 101 TYR A N 1
ATOM 685 C CA . TYR A 1 101 ? 14.207 1.471 -7.688 1.00 58.34 101 TYR A CA 1
ATOM 686 C C . TYR A 1 101 ? 15.714 1.308 -7.936 1.00 58.34 101 TYR A C 1
ATOM 688 O O . TYR A 1 101 ? 16.297 2.058 -8.724 1.00 58.34 101 TYR A O 1
ATOM 696 N N . ARG A 1 102 ? 16.350 0.281 -7.356 1.00 56.03 102 ARG A N 1
ATOM 697 C CA . ARG A 1 102 ? 17.767 -0.024 -7.618 1.00 56.03 102 ARG A CA 1
ATOM 698 C C . ARG A 1 102 ? 18.017 -0.473 -9.053 1.00 56.03 102 ARG A C 1
ATOM 700 O O . ARG A 1 102 ? 19.016 -0.059 -9.633 1.00 56.03 102 ARG A O 1
ATOM 707 N N . GLN A 1 103 ? 17.101 -1.230 -9.655 1.00 54.00 103 GLN A N 1
ATOM 708 C CA . GLN A 1 103 ? 17.205 -1.590 -11.069 1.00 54.00 103 GLN A CA 1
ATOM 709 C C . GLN A 1 103 ? 17.069 -0.362 -11.982 1.00 54.00 103 GLN A C 1
ATOM 711 O O . GLN A 1 103 ? 17.793 -0.249 -12.964 1.00 54.00 103 GLN A O 1
ATOM 716 N N . THR A 1 104 ? 16.220 0.607 -11.630 1.00 54.28 104 THR A N 1
ATOM 717 C CA . THR A 1 104 ? 16.068 1.859 -12.396 1.00 54.28 104 THR A CA 1
ATOM 718 C C . THR A 1 104 ? 17.321 2.749 -12.330 1.00 54.28 104 THR A C 1
ATOM 720 O O . THR A 1 104 ? 17.597 3.496 -13.266 1.00 54.28 104 THR A O 1
ATOM 723 N N . LEU A 1 105 ? 18.121 2.646 -11.263 1.00 53.16 105 LEU A N 1
ATOM 724 C CA . LEU A 1 105 ? 19.370 3.402 -11.094 1.00 53.16 105 LEU A CA 1
ATOM 725 C C . LEU A 1 105 ? 20.593 2.781 -11.795 1.00 53.16 105 LEU A C 1
ATOM 727 O O . LEU A 1 105 ? 21.592 3.477 -11.973 1.00 53.16 105 LEU A O 1
ATOM 731 N N . GLU A 1 106 ? 20.529 1.515 -12.222 1.00 51.22 106 GLU A N 1
ATOM 732 C CA . GLU A 1 106 ? 21.666 0.798 -12.826 1.00 51.22 106 GLU A CA 1
ATOM 733 C C . GLU A 1 106 ? 21.389 0.209 -14.220 1.00 51.22 106 GLU A C 1
ATOM 735 O O . GLU A 1 106 ? 22.125 -0.664 -14.683 1.00 51.22 106 GLU A O 1
ATOM 740 N N . ILE A 1 107 ? 20.394 0.703 -14.963 1.00 57.78 107 ILE A N 1
ATOM 741 C CA . ILE A 1 107 ? 20.352 0.424 -16.406 1.00 57.78 107 ILE A CA 1
ATOM 742 C C . ILE A 1 107 ? 21.368 1.346 -17.074 1.00 57.78 107 ILE A C 1
ATOM 744 O O . ILE A 1 107 ? 21.072 2.469 -17.483 1.00 57.78 107 ILE A O 1
ATOM 748 N N . ALA A 1 108 ? 22.607 0.867 -17.169 1.00 61.47 108 ALA A N 1
ATOM 749 C CA . ALA A 1 108 ? 23.565 1.426 -18.101 1.00 61.47 108 ALA A CA 1
ATOM 750 C C . ALA A 1 108 ? 23.035 1.179 -19.523 1.00 61.47 108 ALA A C 1
ATOM 752 O O . ALA A 1 108 ? 23.329 0.149 -20.122 1.00 61.47 108 ALA A O 1
ATOM 753 N N . LEU A 1 109 ? 22.246 2.130 -20.038 1.00 71.69 109 LEU A N 1
ATOM 754 C CA . LEU A 1 109 ? 21.740 2.168 -21.408 1.00 71.69 109 LEU A CA 1
ATOM 755 C C . LEU A 1 109 ? 22.881 1.858 -22.385 1.00 71.69 109 LEU A C 1
ATOM 757 O O . LEU A 1 109 ? 23.884 2.581 -22.409 1.00 71.69 109 LEU A O 1
ATOM 761 N N . LYS A 1 110 ? 22.767 0.775 -23.148 1.00 76.56 110 LYS A N 1
ATOM 762 C CA . LYS A 1 110 ? 23.755 0.404 -24.159 1.00 76.56 110 LYS A CA 1
ATOM 763 C C . LYS A 1 110 ? 23.359 0.958 -25.524 1.00 76.56 110 LYS A C 1
ATOM 765 O O . LYS A 1 110 ? 22.244 1.433 -25.731 1.00 76.56 110 LYS A O 1
ATOM 770 N N . ASN A 1 111 ? 24.289 0.898 -26.475 1.00 75.75 111 ASN A N 1
ATOM 771 C CA . ASN A 1 111 ? 24.014 1.299 -27.855 1.00 75.75 111 ASN A CA 1
ATOM 772 C C . ASN A 1 111 ? 22.869 0.466 -28.457 1.00 75.75 111 ASN A C 1
ATOM 774 O O . ASN A 1 111 ? 22.079 0.989 -29.237 1.00 75.75 111 ASN A O 1
ATOM 778 N N . GLU A 1 112 ? 22.763 -0.807 -28.069 1.00 78.94 112 GLU A N 1
ATOM 779 C CA . GLU A 1 112 ? 21.716 -1.722 -28.522 1.00 78.94 112 GLU A CA 1
ATOM 780 C C . GLU A 1 112 ? 20.329 -1.293 -28.030 1.00 78.94 112 GLU A C 1
ATOM 782 O O . GLU A 1 112 ? 19.374 -1.346 -28.799 1.00 78.94 112 GLU A O 1
ATOM 787 N N . ASP A 1 113 ? 20.229 -0.782 -26.801 1.00 81.19 113 ASP A N 1
ATOM 788 C CA . ASP A 1 113 ? 18.960 -0.316 -26.231 1.00 81.19 113 ASP A CA 1
ATOM 789 C C . ASP A 1 113 ? 18.447 0.930 -26.974 1.00 81.19 113 ASP A C 1
ATOM 791 O O . ASP A 1 113 ? 17.260 1.045 -27.271 1.00 81.19 113 ASP A O 1
ATOM 795 N N . VAL A 1 114 ? 19.349 1.842 -27.359 1.00 81.62 114 VAL A N 1
ATOM 796 C CA . VAL A 1 114 ? 19.005 3.029 -28.167 1.00 81.62 114 VAL A CA 1
ATOM 797 C C . VAL A 1 114 ? 18.570 2.631 -29.578 1.00 81.62 114 VAL A C 1
ATOM 799 O O . VAL A 1 114 ? 17.609 3.189 -30.108 1.00 81.62 114 VAL A O 1
ATOM 802 N N . LEU A 1 115 ? 19.251 1.655 -30.186 1.00 84.31 115 LEU A N 1
ATOM 803 C CA . LEU A 1 115 ? 18.861 1.105 -31.487 1.00 84.31 115 LEU A CA 1
ATOM 804 C C . LEU A 1 115 ? 17.482 0.442 -31.421 1.00 84.31 115 LEU A C 1
ATOM 806 O O . LEU A 1 115 ? 16.689 0.602 -32.346 1.00 84.31 115 LEU A O 1
ATOM 810 N N . GLN A 1 116 ? 17.179 -0.255 -30.327 1.00 83.69 116 GLN A N 1
ATOM 811 C CA . GLN A 1 116 ? 15.880 -0.878 -30.121 1.00 83.69 116 GLN A CA 1
ATOM 812 C C . GLN A 1 116 ? 14.776 0.164 -29.916 1.00 83.69 116 GLN A C 1
ATOM 814 O O . GLN A 1 116 ? 13.745 0.082 -30.569 1.00 83.69 116 GLN A O 1
ATOM 819 N N . MET A 1 117 ? 15.025 1.220 -29.139 1.00 81.50 117 MET A N 1
ATOM 820 C CA . MET A 1 117 ? 14.078 2.333 -28.983 1.00 81.50 117 MET A CA 1
ATOM 821 C C . MET A 1 117 ? 13.761 3.039 -30.311 1.00 81.50 117 MET A C 1
ATOM 823 O O . MET A 1 117 ? 12.623 3.453 -30.536 1.00 81.50 117 MET A O 1
ATOM 827 N N . LEU A 1 118 ? 14.750 3.157 -31.203 1.00 86.44 118 LEU A N 1
ATOM 828 C CA . LEU A 1 118 ? 14.560 3.682 -32.558 1.00 86.44 118 LEU A CA 1
ATOM 829 C C . LEU A 1 118 ? 13.754 2.719 -33.439 1.00 86.44 118 LEU A C 1
ATOM 831 O O . LEU A 1 118 ? 12.841 3.155 -34.139 1.00 86.44 118 LEU A O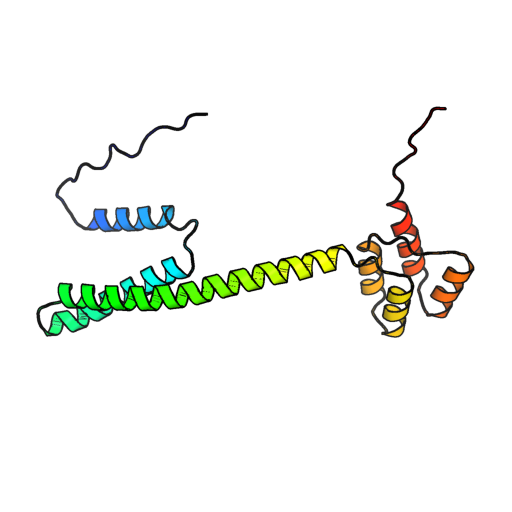 1
ATOM 835 N N . ALA A 1 119 ? 14.059 1.420 -33.382 1.00 85.62 119 ALA A N 1
ATOM 836 C CA . ALA A 1 119 ? 13.338 0.386 -34.124 1.00 85.62 119 ALA A CA 1
ATOM 837 C C . ALA A 1 119 ? 11.870 0.262 -33.678 1.00 85.62 119 ALA A C 1
ATOM 839 O O . ALA A 1 119 ? 10.986 0.073 -34.512 1.00 85.62 119 ALA A O 1
ATOM 840 N N . ASP A 1 120 ? 11.611 0.449 -32.384 1.00 86.69 120 ASP A N 1
ATOM 841 C CA . ASP A 1 120 ? 10.279 0.449 -31.773 1.00 86.69 120 ASP A CA 1
ATOM 842 C C . ASP A 1 120 ? 9.484 1.735 -32.075 1.00 86.69 120 ASP A C 1
ATOM 844 O O . ASP A 1 120 ? 8.341 1.886 -31.637 1.00 86.69 120 ASP A O 1
ATOM 848 N N . GLY A 1 121 ? 10.072 2.686 -32.813 1.00 82.81 121 GLY A N 1
ATOM 849 C CA . GLY A 1 121 ? 9.420 3.931 -33.213 1.00 82.81 121 GLY A CA 1
ATOM 850 C C . GLY A 1 121 ? 9.131 4.881 -32.048 1.00 82.81 121 GLY A C 1
ATOM 851 O O . GLY A 1 121 ? 8.197 5.682 -32.134 1.00 82.81 121 GLY A O 1
ATOM 852 N N . GLN A 1 122 ? 9.891 4.794 -30.950 1.00 84.38 122 GLN A N 1
ATOM 853 C CA . GLN A 1 122 ? 9.753 5.722 -29.827 1.00 84.38 122 GLN A CA 1
ATOM 854 C C . GLN A 1 122 ? 10.017 7.161 -30.285 1.00 84.38 122 GLN A C 1
ATOM 856 O O . GLN A 1 122 ? 10.837 7.420 -31.169 1.00 84.38 122 GLN A O 1
ATOM 861 N N . SER A 1 123 ? 9.315 8.120 -29.679 1.00 86.00 123 SER A N 1
ATOM 862 C CA . SER A 1 123 ? 9.484 9.524 -30.043 1.00 86.00 123 SER A CA 1
ATOM 863 C C . SER A 1 123 ? 10.887 10.014 -29.687 1.00 86.00 123 SER A C 1
ATOM 865 O O . SER A 1 123 ? 11.438 9.681 -28.636 1.00 86.00 123 SER A O 1
ATOM 867 N N . GLU A 1 124 ? 11.452 10.854 -30.556 1.00 84.75 124 GLU A N 1
ATOM 868 C CA . GLU A 1 124 ? 12.793 11.425 -30.388 1.00 84.75 124 GLU A CA 1
ATOM 869 C C . GLU A 1 124 ? 12.983 12.072 -29.005 1.00 84.75 124 GLU A C 1
ATOM 871 O O . GLU A 1 124 ? 14.035 11.923 -28.395 1.00 84.75 124 GLU A O 1
ATOM 876 N N . GLU A 1 125 ? 11.943 12.715 -28.471 1.00 83.44 125 GLU A N 1
ATOM 877 C CA . GLU A 1 125 ? 11.947 13.348 -27.147 1.00 83.44 125 GLU A CA 1
ATOM 878 C C . GLU A 1 125 ? 12.125 12.341 -26.000 1.00 83.44 125 GLU A C 1
ATOM 880 O O . GLU A 1 125 ? 12.861 12.592 -25.046 1.00 83.44 125 GLU A O 1
ATOM 885 N N . VAL A 1 126 ? 11.481 11.174 -26.090 1.00 83.12 126 VAL A N 1
ATOM 886 C CA . VAL A 1 126 ? 11.619 10.106 -25.091 1.00 83.12 126 VAL A CA 1
ATOM 887 C C . VAL A 1 126 ? 13.024 9.517 -25.153 1.00 83.12 126 VAL A C 1
ATOM 889 O O . VAL A 1 126 ? 13.633 9.278 -24.109 1.00 83.12 126 VAL A O 1
ATOM 892 N N . ILE A 1 127 ? 13.571 9.357 -26.360 1.00 84.44 127 ILE A N 1
ATOM 893 C CA . ILE A 1 127 ? 14.939 8.874 -26.573 1.00 84.44 127 ILE A CA 1
ATOM 894 C C . ILE A 1 127 ? 15.952 9.877 -26.011 1.00 84.44 127 ILE A C 1
ATOM 896 O O . ILE A 1 127 ? 16.839 9.485 -25.256 1.00 84.44 127 ILE A O 1
ATOM 900 N N . LEU A 1 128 ? 15.780 11.170 -26.297 1.00 85.94 128 LEU A N 1
ATOM 901 C CA . LEU A 1 128 ? 16.617 12.253 -25.777 1.00 85.94 128 LEU A CA 1
ATOM 902 C C . LEU A 1 128 ? 16.597 12.302 -24.248 1.00 85.94 128 LEU A C 1
ATOM 904 O O . LEU A 1 128 ? 17.648 12.210 -23.623 1.00 85.94 128 LEU A O 1
ATOM 908 N N . ASN A 1 129 ? 15.411 12.362 -23.642 1.00 83.38 129 ASN A N 1
ATOM 909 C CA . ASN A 1 129 ? 15.252 12.417 -22.187 1.00 83.38 129 ASN A CA 1
ATOM 910 C C . ASN A 1 129 ? 15.859 11.183 -21.500 1.00 83.38 129 ASN A C 1
ATOM 912 O O . ASN A 1 129 ? 16.455 11.287 -20.430 1.00 83.38 129 ASN A O 1
ATOM 916 N N . THR A 1 130 ? 15.741 10.013 -22.129 1.00 83.12 130 THR A N 1
ATOM 917 C CA . THR A 1 130 ? 16.338 8.771 -21.627 1.00 83.12 130 THR A CA 1
ATOM 918 C C . THR A 1 130 ? 17.861 8.813 -21.719 1.00 83.12 130 THR A C 1
ATOM 920 O O . THR A 1 130 ? 18.530 8.528 -20.731 1.00 83.12 130 THR A O 1
ATOM 923 N N . VAL A 1 131 ? 18.431 9.224 -22.855 1.00 80.56 131 VAL A N 1
ATOM 924 C CA . VAL A 1 131 ? 19.887 9.338 -23.071 1.00 80.56 131 VAL A CA 1
ATOM 925 C C . VAL A 1 131 ? 20.529 10.414 -22.186 1.00 80.56 131 VAL A C 1
ATOM 927 O O . VAL A 1 131 ? 21.656 10.231 -21.727 1.00 80.56 131 VAL A O 1
ATOM 930 N N . GLU A 1 132 ? 19.828 11.517 -21.920 1.00 78.75 132 GLU A N 1
ATOM 931 C CA . GLU A 1 132 ? 20.293 12.594 -21.035 1.00 78.75 132 GLU A CA 1
ATOM 932 C C . GLU A 1 132 ? 20.264 12.194 -19.558 1.00 78.75 132 GLU A C 1
ATOM 934 O O . GLU A 1 132 ? 21.167 12.551 -18.802 1.00 78.75 132 GLU A O 1
ATOM 939 N N . LYS A 1 133 ? 19.242 11.438 -19.141 1.00 72.88 133 LYS A N 1
ATOM 940 C CA . LYS A 1 133 ? 19.131 10.918 -17.770 1.00 72.88 133 LYS A CA 1
ATOM 941 C C . LYS A 1 133 ? 19.993 9.683 -17.523 1.00 72.88 133 LYS A C 1
ATOM 943 O O . LYS A 1 133 ? 20.284 9.371 -16.371 1.00 72.88 133 LYS A O 1
ATOM 948 N N . SER A 1 134 ? 20.403 8.990 -18.582 1.00 69.88 134 SER A N 1
ATOM 949 C CA . SER A 1 134 ? 21.266 7.814 -18.499 1.00 69.88 134 SER A CA 1
ATOM 950 C C . SER A 1 134 ? 22.731 8.217 -18.338 1.00 69.88 134 SER A C 1
ATOM 952 O O . SER A 1 134 ? 23.285 8.961 -19.142 1.00 69.88 134 SER A O 1
ATOM 954 N N . PHE A 1 135 ? 23.415 7.650 -17.343 1.00 60.50 135 PHE A N 1
ATOM 955 C CA . PHE A 1 135 ? 24.838 7.909 -17.073 1.00 60.50 135 PHE A CA 1
ATOM 956 C C . PHE A 1 135 ? 25.800 7.023 -17.900 1.00 60.50 135 PHE A C 1
ATOM 958 O O . PHE A 1 135 ? 26.943 6.778 -17.497 1.00 60.50 135 PHE A O 1
ATOM 965 N N . SER A 1 136 ? 25.355 6.524 -19.057 1.00 68.69 136 SER A N 1
ATOM 966 C CA . SER A 1 136 ? 26.086 5.539 -19.861 1.00 68.69 136 SER A CA 1
ATOM 967 C C . SER A 1 136 ? 27.151 6.125 -20.780 1.00 68.69 136 SER A C 1
ATOM 969 O O . SER A 1 136 ? 26.972 7.141 -21.448 1.00 68.69 136 SER A O 1
ATOM 971 N N . SER A 1 137 ? 28.268 5.404 -20.880 1.00 63.81 137 SER A N 1
ATOM 972 C CA . SER A 1 137 ? 29.320 5.640 -21.868 1.00 63.81 137 SER A CA 1
ATOM 973 C C . SER A 1 137 ? 29.017 4.851 -23.146 1.00 63.81 137 SER A C 1
ATOM 975 O O . SER A 1 137 ? 29.489 3.728 -23.303 1.00 63.81 137 SER A O 1
ATOM 977 N N . PHE A 1 138 ? 28.262 5.441 -24.068 1.00 68.69 138 PHE A N 1
ATOM 978 C CA . PHE A 1 138 ? 28.024 4.879 -25.404 1.00 68.69 138 PHE A CA 1
ATOM 979 C C . PHE A 1 138 ? 29.316 4.808 -26.213 1.00 68.69 138 PHE A C 1
ATOM 981 O O . PHE A 1 138 ? 30.044 5.798 -26.215 1.00 68.69 138 PHE A O 1
ATOM 988 N N . ASP A 1 139 ? 29.609 3.716 -26.932 1.00 66.19 139 ASP A N 1
ATOM 989 C CA . ASP A 1 139 ? 30.752 3.672 -27.855 1.00 66.19 139 ASP A CA 1
ATOM 990 C C . ASP A 1 139 ? 30.387 4.324 -29.207 1.00 66.19 139 ASP A C 1
ATOM 992 O O . ASP A 1 139 ? 29.426 3.941 -29.859 1.00 66.19 139 ASP A O 1
ATOM 996 N N . LEU A 1 140 ? 31.130 5.353 -29.604 1.00 67.75 140 LEU A N 1
ATOM 997 C CA . LEU A 1 140 ? 30.831 6.351 -30.638 1.00 67.75 140 LEU A CA 1
ATOM 998 C C . LEU A 1 140 ? 32.050 6.478 -31.560 1.00 67.75 140 LEU A C 1
ATOM 1000 O O . LEU A 1 140 ? 32.474 7.573 -31.929 1.00 67.75 140 LEU A O 1
ATOM 1004 N N . ASN A 1 141 ? 32.655 5.337 -31.893 1.00 74.50 141 ASN A N 1
ATOM 1005 C CA . ASN A 1 141 ? 33.610 5.240 -32.990 1.00 74.50 141 ASN A CA 1
ATOM 1006 C C . ASN A 1 141 ? 32.908 5.697 -34.295 1.00 74.50 141 ASN A C 1
ATOM 1008 O O . ASN A 1 141 ? 31.718 5.410 -34.446 1.00 74.50 141 ASN A O 1
ATOM 1012 N N . PRO A 1 142 ? 33.567 6.388 -35.245 1.00 74.38 142 PRO A N 1
ATOM 1013 C CA . PRO A 1 142 ? 33.005 6.771 -36.547 1.00 74.38 142 PRO A CA 1
ATOM 1014 C C . PRO A 1 142 ? 32.115 5.722 -37.240 1.00 74.38 142 PRO A C 1
ATOM 1016 O O . PRO A 1 142 ? 31.088 6.083 -37.808 1.00 74.38 142 PRO A O 1
ATOM 1019 N N . THR A 1 143 ? 32.447 4.431 -37.134 1.00 74.38 143 THR A N 1
ATOM 1020 C CA . THR A 1 143 ? 31.612 3.326 -37.644 1.00 74.38 143 THR A CA 1
ATOM 1021 C C . THR A 1 143 ? 30.307 3.131 -36.858 1.00 74.38 143 THR A C 1
ATOM 1023 O O . THR A 1 143 ? 29.273 2.835 -37.439 1.00 74.38 143 THR A O 1
ATOM 1026 N N . GLY A 1 144 ? 30.314 3.315 -35.536 1.00 71.62 144 GLY A N 1
ATOM 1027 C CA . GLY A 1 144 ? 29.101 3.243 -34.712 1.00 71.62 144 GLY A CA 1
ATOM 1028 C C . GLY A 1 144 ? 28.154 4.421 -34.962 1.00 71.62 144 GLY A C 1
ATOM 1029 O O . GLY A 1 144 ? 26.939 4.249 -35.002 1.00 71.62 144 GLY A O 1
ATOM 1030 N N . LEU A 1 145 ? 28.708 5.609 -35.218 1.00 73.31 145 LEU A N 1
ATOM 1031 C CA . LEU A 1 145 ? 27.932 6.807 -35.554 1.00 73.31 145 LEU A CA 1
ATOM 1032 C C . LEU A 1 145 ? 27.209 6.685 -36.902 1.00 73.31 145 LEU A C 1
ATOM 1034 O O . LEU A 1 145 ? 26.084 7.166 -37.038 1.00 73.31 145 LEU A O 1
ATOM 1038 N N . SER A 1 146 ? 27.826 6.032 -37.892 1.00 75.44 146 SER A N 1
ATOM 1039 C CA . SER A 1 146 ? 27.174 5.796 -39.183 1.00 75.44 146 SER A CA 1
ATOM 1040 C C . SER A 1 146 ? 26.056 4.757 -39.084 1.00 75.44 146 SER A C 1
ATOM 1042 O O . SER A 1 146 ? 25.016 4.947 -39.708 1.00 75.44 146 SER A O 1
ATOM 1044 N N . ILE A 1 147 ? 26.223 3.716 -38.261 1.00 78.25 147 ILE A N 1
ATOM 1045 C CA . ILE A 1 147 ? 25.187 2.703 -37.998 1.00 78.25 147 ILE A CA 1
ATOM 1046 C C . ILE A 1 147 ? 23.981 3.328 -37.290 1.00 78.25 147 ILE A C 1
ATOM 1048 O O . ILE A 1 147 ? 22.850 3.107 -37.711 1.00 78.25 147 ILE A O 1
ATOM 1052 N N . LEU A 1 148 ? 24.209 4.164 -36.273 1.00 77.94 148 LEU A N 1
ATOM 1053 C CA . LEU A 1 148 ? 23.134 4.881 -35.577 1.00 77.94 148 LEU A CA 1
ATOM 1054 C C . LEU A 1 148 ? 22.357 5.792 -36.534 1.00 77.94 148 LEU A C 1
ATOM 1056 O O . LEU A 1 148 ? 21.128 5.782 -36.544 1.00 77.94 148 LEU A O 1
ATOM 1060 N N . LYS A 1 149 ? 23.065 6.528 -37.396 1.00 82.31 149 LYS A N 1
ATOM 1061 C CA . LYS A 1 149 ? 22.439 7.379 -38.414 1.00 82.31 149 LYS A CA 1
ATOM 1062 C C . LYS A 1 149 ? 21.660 6.564 -39.457 1.00 82.31 149 LYS A C 1
ATOM 1064 O O . LYS A 1 149 ? 20.572 6.971 -39.849 1.00 82.31 149 LYS A O 1
ATOM 1069 N N . ALA A 1 150 ? 22.174 5.406 -39.873 1.00 80.81 150 ALA A N 1
ATOM 1070 C CA . ALA A 1 150 ? 21.480 4.499 -40.789 1.00 80.81 150 ALA A CA 1
ATOM 1071 C C . ALA A 1 150 ? 20.228 3.855 -40.161 1.00 80.81 150 ALA A C 1
ATOM 1073 O O . ALA A 1 150 ? 19.269 3.575 -40.874 1.00 80.81 150 ALA A O 1
ATOM 1074 N N . ALA A 1 151 ? 20.216 3.672 -38.838 1.00 78.75 151 ALA A N 1
ATOM 1075 C CA . ALA A 1 151 ? 19.071 3.182 -38.070 1.00 78.75 151 ALA A CA 1
ATOM 1076 C C . ALA A 1 151 ? 18.001 4.258 -37.788 1.00 78.75 151 ALA A C 1
ATOM 1078 O O . ALA A 1 151 ? 17.001 3.967 -37.139 1.00 78.75 151 ALA A O 1
ATOM 1079 N N . GLY A 1 152 ? 18.192 5.494 -38.266 1.00 80.56 152 GLY A N 1
ATOM 1080 C CA . GLY A 1 152 ? 17.231 6.585 -38.093 1.00 80.56 152 GLY A CA 1
ATOM 1081 C C . GLY A 1 152 ? 17.484 7.483 -36.880 1.00 80.56 152 GLY A C 1
ATOM 1082 O O . GLY A 1 152 ? 16.630 8.306 -36.557 1.00 80.56 152 GLY A O 1
ATOM 1083 N N . ALA A 1 153 ? 18.642 7.381 -36.216 1.00 83.19 153 ALA A N 1
ATOM 1084 C CA . ALA A 1 153 ? 19.008 8.329 -35.167 1.00 83.19 153 ALA A CA 1
ATOM 1085 C C . ALA A 1 153 ? 19.193 9.738 -35.754 1.00 83.19 153 ALA A C 1
ATOM 1087 O O . ALA A 1 153 ? 19.974 9.945 -36.689 1.00 83.19 153 ALA A O 1
ATOM 1088 N N . SER A 1 154 ? 18.501 10.718 -35.173 1.00 86.31 154 SER A N 1
ATOM 1089 C CA . SER A 1 154 ? 18.660 12.124 -35.531 1.00 86.31 154 SER A CA 1
ATOM 1090 C C . SER A 1 154 ? 20.000 12.679 -35.035 1.00 86.31 154 SER A C 1
ATOM 1092 O O . SER A 1 154 ? 20.602 12.179 -34.079 1.00 86.31 154 SER A O 1
ATOM 1094 N N . ASP A 1 155 ? 20.453 13.783 -35.635 1.00 86.69 155 ASP A N 1
ATOM 1095 C CA . ASP A 1 155 ? 21.654 14.484 -35.169 1.00 86.69 155 ASP A CA 1
ATOM 1096 C C . ASP A 1 155 ? 21.518 14.956 -33.708 1.00 86.69 155 ASP A C 1
ATOM 1098 O O . ASP A 1 155 ? 22.516 15.013 -32.992 1.00 86.69 155 ASP A O 1
ATOM 1102 N N . ARG A 1 156 ? 20.295 15.228 -33.223 1.00 84.38 156 ARG A N 1
ATOM 1103 C CA . ARG A 1 156 ? 20.049 15.623 -31.825 1.00 84.38 156 ARG A CA 1
ATOM 1104 C C . ARG A 1 156 ? 20.304 14.463 -30.867 1.00 84.38 156 ARG A C 1
ATOM 1106 O O . ARG A 1 156 ? 20.959 14.670 -29.850 1.00 84.38 156 ARG A O 1
ATOM 1113 N N . ILE A 1 157 ? 19.863 13.251 -31.213 1.00 84.88 157 ILE A N 1
ATOM 1114 C CA . ILE A 1 157 ? 20.138 12.038 -30.427 1.00 84.88 157 ILE A CA 1
ATOM 1115 C C . ILE A 1 157 ? 21.648 11.770 -30.389 1.00 84.88 157 ILE A C 1
ATOM 1117 O O . ILE A 1 157 ? 22.206 11.531 -29.320 1.00 84.88 157 ILE A O 1
ATOM 1121 N N . ILE A 1 158 ? 22.339 11.892 -31.529 1.00 83.31 158 ILE A N 1
ATOM 1122 C CA . ILE A 1 158 ? 23.798 11.712 -31.608 1.00 83.31 158 ILE A CA 1
ATOM 1123 C C . ILE A 1 158 ? 24.529 12.734 -30.725 1.00 83.31 158 ILE A C 1
ATOM 1125 O O . ILE A 1 158 ? 25.450 12.371 -29.990 1.00 83.31 158 ILE A O 1
ATOM 1129 N N . ILE A 1 159 ? 24.115 14.004 -30.766 1.00 83.81 159 ILE A N 1
ATOM 1130 C CA . ILE A 1 159 ? 24.685 15.068 -29.930 1.00 83.81 159 ILE A CA 1
ATOM 1131 C C . ILE A 1 159 ? 24.416 14.797 -28.446 1.00 83.81 159 ILE A C 1
ATOM 1133 O O . ILE A 1 159 ? 25.335 14.948 -27.640 1.00 83.81 159 ILE A O 1
ATOM 1137 N N . ALA A 1 160 ? 23.210 14.358 -28.077 1.00 79.62 160 ALA A N 1
ATOM 1138 C CA . ALA A 1 160 ? 22.882 13.987 -26.702 1.00 79.62 160 ALA A CA 1
ATOM 1139 C C . ALA A 1 160 ? 23.788 12.848 -26.207 1.00 79.62 160 ALA A C 1
ATOM 1141 O O . ALA A 1 160 ? 24.439 12.993 -25.175 1.00 79.62 160 ALA A O 1
ATOM 1142 N N . MET A 1 161 ? 23.965 11.785 -27.001 1.00 76.75 161 MET A N 1
ATOM 1143 C CA . MET A 1 161 ? 24.879 10.676 -26.683 1.00 76.75 161 MET A CA 1
ATOM 1144 C C . MET A 1 161 ? 26.344 11.135 -26.554 1.00 76.75 161 MET A C 1
ATOM 1146 O O . MET A 1 161 ? 27.082 10.653 -25.690 1.00 76.75 161 MET A O 1
ATOM 1150 N N . GLN A 1 162 ? 26.786 12.087 -27.386 1.00 75.00 162 GLN A N 1
ATOM 1151 C CA . GLN A 1 162 ? 28.122 12.692 -27.296 1.00 75.00 162 GLN A CA 1
ATOM 1152 C C . GLN A 1 162 ? 28.286 13.593 -26.063 1.00 75.00 162 GLN A C 1
ATOM 1154 O O . GLN A 1 162 ? 29.388 13.689 -25.515 1.00 75.00 162 GLN A O 1
ATOM 1159 N N . ASN A 1 163 ? 27.216 14.252 -25.617 1.00 77.88 163 ASN A N 1
ATOM 1160 C CA . ASN A 1 163 ? 27.236 15.147 -24.467 1.00 77.88 163 ASN A CA 1
ATOM 1161 C C . ASN A 1 163 ? 27.179 14.376 -23.139 1.00 77.88 163 ASN A C 1
ATOM 1163 O O . ASN A 1 163 ? 27.918 14.723 -22.215 1.00 77.88 163 ASN A O 1
ATOM 1167 N N . SER A 1 164 ? 26.435 13.263 -23.074 1.00 65.31 164 SER A N 1
ATOM 1168 C CA . SER A 1 164 ? 26.407 12.357 -21.912 1.00 65.31 164 SER A CA 1
ATOM 1169 C C . SER A 1 164 ? 27.804 11.807 -21.565 1.00 65.31 164 SER A C 1
ATOM 1171 O O . SER A 1 164 ? 28.146 11.647 -20.394 1.00 65.31 164 SER A O 1
ATOM 1173 N N . ARG A 1 165 ? 28.698 11.637 -22.556 1.00 59.97 165 ARG A N 1
ATOM 1174 C CA . ARG A 1 165 ? 30.118 11.276 -22.339 1.00 59.97 165 ARG A CA 1
ATOM 1175 C C . ARG A 1 165 ? 30.937 12.323 -21.580 1.00 59.97 165 ARG A C 1
ATOM 1177 O O . ARG A 1 165 ? 31.943 11.965 -20.963 1.00 59.97 165 ARG A O 1
ATOM 1184 N N . ARG A 1 166 ? 30.576 13.611 -21.631 1.00 53.53 166 ARG A N 1
ATOM 1185 C CA . ARG A 1 166 ? 31.378 14.677 -21.000 1.00 53.53 166 ARG A CA 1
ATOM 1186 C C . ARG A 1 166 ? 31.263 14.708 -19.477 1.00 53.53 166 ARG A C 1
ATOM 1188 O O . ARG A 1 166 ? 32.084 15.361 -18.841 1.00 53.53 166 ARG A O 1
ATOM 1195 N N . VAL A 1 167 ? 30.311 13.983 -18.892 1.00 51.28 167 VAL A N 1
ATOM 1196 C CA . VAL A 1 167 ? 30.116 13.927 -17.434 1.00 51.28 167 VAL A CA 1
ATOM 1197 C C . VAL A 1 167 ? 31.114 12.969 -16.756 1.00 51.28 167 VAL A C 1
ATOM 1199 O O . VAL A 1 167 ? 31.380 13.092 -15.563 1.00 51.28 167 VAL A O 1
ATOM 1202 N N . ARG A 1 168 ? 31.784 12.076 -17.505 1.00 48.34 168 ARG A N 1
ATOM 1203 C CA . ARG A 1 168 ? 32.770 11.119 -16.963 1.00 48.34 168 ARG A CA 1
ATOM 1204 C C . ARG A 1 168 ? 34.226 11.552 -17.184 1.00 48.34 168 ARG A C 1
ATOM 1206 O O . ARG A 1 168 ? 35.029 10.823 -17.761 1.00 48.34 168 ARG A O 1
ATOM 1213 N N . ARG A 1 169 ? 34.597 12.736 -16.693 1.00 47.31 169 ARG A N 1
ATOM 1214 C CA . ARG A 1 169 ? 36.008 13.090 -16.458 1.00 47.31 169 ARG A CA 1
ATOM 1215 C C . ARG A 1 169 ? 36.206 13.653 -15.048 1.00 47.31 169 ARG A C 1
ATOM 1217 O O . ARG A 1 169 ? 36.234 14.871 -14.895 1.00 47.31 169 ARG A O 1
ATOM 1224 N N . PRO A 1 170 ? 36.441 12.817 -14.019 1.00 44.06 170 PRO A N 1
ATOM 1225 C CA . PRO A 1 170 ? 37.315 13.262 -12.953 1.00 44.06 170 PRO A CA 1
ATOM 1226 C C . PRO A 1 170 ? 38.733 13.397 -13.522 1.00 44.06 170 PRO A C 1
ATOM 1228 O O . PRO A 1 170 ? 39.277 12.511 -14.184 1.00 44.06 170 PRO A O 1
ATOM 1231 N N . VAL A 1 171 ? 39.274 14.586 -13.303 1.00 50.84 171 VAL A N 1
ATOM 1232 C CA . VAL A 1 171 ? 40.617 15.038 -13.638 1.00 50.84 171 VAL A CA 1
ATOM 1233 C C . VAL A 1 171 ? 41.663 14.141 -12.963 1.00 50.84 171 VAL A C 1
ATOM 1235 O O . VAL A 1 171 ? 41.526 13.768 -11.804 1.00 50.84 171 VAL A O 1
ATOM 1238 N N . THR A 1 172 ? 42.696 13.805 -13.736 1.00 59.50 172 THR A N 1
ATOM 1239 C CA . THR A 1 172 ? 44.022 13.283 -13.361 1.00 59.50 172 THR A CA 1
ATOM 1240 C C . THR A 1 172 ? 44.354 13.202 -11.863 1.00 59.50 172 THR A C 1
ATOM 1242 O O . THR A 1 172 ? 44.450 14.236 -11.200 1.00 59.50 172 THR A O 1
ATOM 1245 N N . LEU A 1 173 ? 44.746 12.015 -11.386 1.00 46.97 173 LEU A N 1
ATOM 1246 C CA . LEU A 1 173 ? 45.713 11.923 -10.290 1.00 46.97 173 LEU A CA 1
ATOM 1247 C C . LEU A 1 173 ? 47.127 11.876 -10.874 1.00 46.97 173 LEU A C 1
ATOM 1249 O O . LEU A 1 173 ? 47.491 11.007 -11.662 1.00 46.97 173 LEU A O 1
ATOM 1253 N N . LYS A 1 174 ? 47.887 12.900 -10.505 1.00 59.19 174 LYS A N 1
ATOM 1254 C CA . LYS A 1 174 ? 49.288 13.146 -10.823 1.00 59.19 174 LYS A CA 1
ATOM 1255 C C . LYS A 1 174 ? 50.179 12.230 -9.967 1.00 59.19 174 LYS A C 1
ATOM 1257 O O . LYS A 1 174 ? 49.928 12.101 -8.776 1.00 59.19 174 LYS A O 1
ATOM 1262 N N . SER A 1 175 ? 51.308 11.819 -10.551 1.00 58.22 175 SER A N 1
ATOM 1263 C CA . SER A 1 175 ? 52.626 11.705 -9.895 1.00 58.22 175 SER A CA 1
ATOM 1264 C C . SER A 1 175 ? 53.029 10.408 -9.166 1.00 58.22 175 SER A C 1
ATOM 1266 O O . SER A 1 175 ? 52.327 9.909 -8.298 1.00 58.22 175 SER A O 1
ATOM 1268 N N . VAL A 1 176 ? 54.303 10.057 -9.402 1.00 55.16 176 VAL A N 1
ATOM 1269 C CA . VAL A 1 176 ? 55.237 9.225 -8.613 1.00 55.16 176 VAL A CA 1
ATOM 1270 C C . VAL A 1 176 ? 55.231 7.714 -8.899 1.00 55.16 176 VAL A C 1
ATOM 1272 O O . VAL A 1 176 ? 54.598 6.940 -8.187 1.00 55.16 176 VAL A O 1
ATOM 1275 N N . ARG A 1 177 ? 56.091 7.264 -9.821 1.00 50.09 177 ARG A N 1
ATOM 1276 C CA . ARG A 1 177 ? 57.476 6.893 -9.478 1.00 50.09 177 ARG A CA 1
ATOM 1277 C C . ARG A 1 177 ? 58.359 6.851 -10.724 1.00 50.09 177 ARG A C 1
ATOM 1279 O O . ARG A 1 177 ? 57.829 6.482 -11.791 1.00 50.09 177 ARG A O 1
#